Protein AF-A0A976KV63-F1 (afdb_monomer)

Sequence (165 aa):
MRCPPRSTPIASDRRTRPTRRPSTPRTRRCDTGTDRANGEGEERSASVQLDGQHRYRCCGSLKMVWKGPVSSVRHAPPRELLLATHQFPGPYCIKAFGPGDDAFRSAVESAAESVVTRARFESRVRVTSSGARSCVTLDLRIDEVDEIIAVYERLYALPQLALIL

Mean predicted aligned error: 16.87 Å

Solvent-accessible surface area (backbone atoms only — not comparable to full-atom values): 11170 Å² total; per-residue (Å²): 144,83,85,85,87,82,88,76,84,87,77,87,80,86,79,89,80,88,80,82,85,83,89,80,79,84,85,79,89,75,87,83,85,82,84,86,81,89,79,92,81,85,84,90,75,99,70,87,79,85,87,69,89,76,82,74,82,79,78,76,89,76,82,76,84,75,81,68,85,82,73,74,81,81,65,52,77,58,68,69,60,52,62,75,75,47,70,69,64,33,81,45,74,42,36,41,28,34,52,41,50,69,66,52,52,50,50,53,52,50,32,39,42,77,71,44,57,68,93,42,46,48,77,47,79,47,62,45,97,83,47,66,32,23,36,39,36,37,46,34,60,40,68,47,73,67,55,57,40,52,31,41,48,43,48,57,68,39,85,66,55,72,49,76,88

Radius of gyration: 26.88 Å; Cα contacts (8 Å, |Δi|>4): 155; chains: 1; bounding box: 52×58×90 Å

Foldseek 3Di:
DDDDDDDDDDDDDDDDDDDDDDDDDDDDDDDDDDDDDDDDDDDDDDDPDPPDPPPDPDPDDPPPPDPADPDPDQAFDDLVVCVVPDDAQDKDKKKWKFFLDVVLVVQLLVLLCVLAPPVFWDWDWDADPNSGMIIIMITGRGHDSVSVRSSSVSSSPDPRTRDMD

pLDDT: mean 76.4, std 22.82, range [37.84, 98.5]

Secondary structure (DSSP, 8-state):
------PPP------------PPPP--------------------------------------------------PPPHHHHHHH--SSEEEEEEEEEESSHHHHHHHHHHHHTTS-GGGEEEEEEE-TTSSEEEEEEEEEESSHHHHHHHHHHHHT-TT--EE-

Structure (mmCIF, N/CA/C/O backbone):
data_AF-A0A976KV63-F1
#
_entry.id   AF-A0A976KV63-F1
#
loop_
_atom_site.group_PDB
_atom_site.id
_atom_site.type_symbol
_atom_site.label_atom_id
_atom_site.label_alt_id
_atom_site.label_comp_id
_atom_site.label_asym_id
_atom_site.label_entity_id
_atom_site.label_seq_id
_atom_site.pdbx_PDB_ins_code
_atom_site.Cartn_x
_atom_site.Cartn_y
_atom_site.Cartn_z
_atom_site.occupancy
_atom_site.B_iso_or_equiv
_atom_site.auth_seq_id
_atom_site.auth_comp_id
_atom_site.auth_asym_id
_atom_site.auth_atom_id
_atom_site.pdbx_PDB_model_num
ATOM 1 N N . MET A 1 1 ? 32.322 -1.889 59.632 1.00 61.53 1 MET A N 1
ATOM 2 C CA . MET A 1 1 ? 33.030 -2.301 58.399 1.00 61.53 1 MET A CA 1
ATOM 3 C C . MET A 1 1 ? 32.018 -2.728 57.343 1.00 61.53 1 MET A C 1
ATOM 5 O O . MET A 1 1 ? 31.387 -3.756 57.538 1.00 61.53 1 MET A O 1
ATOM 9 N N . ARG A 1 2 ? 31.846 -1.939 56.273 1.00 54.88 2 ARG A N 1
ATOM 10 C CA . ARG A 1 2 ? 31.414 -2.343 54.916 1.00 54.88 2 ARG A CA 1
ATOM 11 C C . ARG A 1 2 ? 31.651 -1.134 53.999 1.00 54.88 2 ARG A C 1
ATOM 13 O O . ARG A 1 2 ? 31.176 -0.042 54.290 1.00 54.88 2 ARG A O 1
ATOM 20 N N . CYS A 1 3 ? 32.493 -1.324 52.988 1.00 55.50 3 CYS A N 1
ATOM 21 C CA . CYS A 1 3 ? 32.989 -0.288 52.081 1.00 55.50 3 CYS A CA 1
ATOM 22 C C . CYS A 1 3 ? 31.926 0.161 51.056 1.00 55.50 3 CYS A C 1
ATOM 24 O O . CYS A 1 3 ? 31.100 -0.663 50.661 1.00 55.50 3 CYS A O 1
ATOM 26 N N . PRO A 1 4 ? 31.983 1.409 50.555 1.00 74.31 4 PRO A N 1
ATOM 27 C CA . PRO A 1 4 ? 31.206 1.856 49.398 1.00 74.31 4 PRO A CA 1
ATOM 28 C C . PRO A 1 4 ? 31.962 1.603 48.072 1.00 74.31 4 PRO A C 1
ATOM 30 O O . PRO A 1 4 ? 33.191 1.697 48.057 1.00 74.31 4 PRO A O 1
ATOM 33 N N . PRO A 1 5 ? 31.277 1.375 46.935 1.00 68.12 5 PRO A N 1
ATOM 34 C CA . PRO A 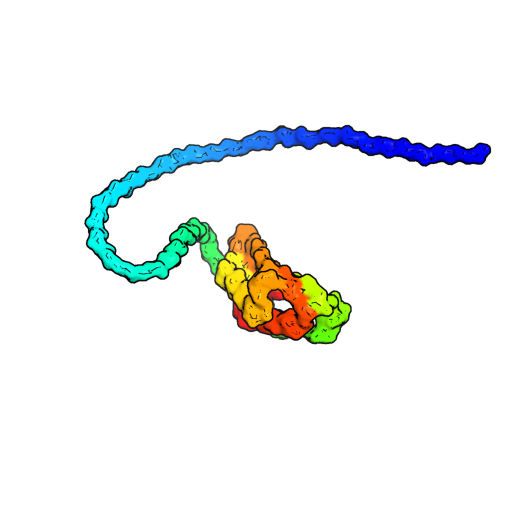1 5 ? 31.862 1.605 45.610 1.00 68.12 5 PRO A CA 1
ATOM 35 C C . PRO A 1 5 ? 31.200 2.826 44.939 1.00 68.12 5 PRO A C 1
ATOM 37 O O . PRO A 1 5 ? 29.988 2.880 44.774 1.00 68.12 5 PRO A O 1
ATOM 40 N N . ARG A 1 6 ? 31.940 3.930 44.774 1.00 57.75 6 ARG A N 1
ATOM 41 C CA . ARG A 1 6 ? 32.730 4.333 43.584 1.00 57.75 6 ARG A CA 1
ATOM 42 C C . ARG A 1 6 ? 31.874 4.770 42.388 1.00 57.75 6 ARG A C 1
ATOM 44 O O . ARG A 1 6 ? 31.634 4.011 41.458 1.00 57.75 6 ARG A O 1
ATOM 51 N N . SER A 1 7 ? 31.518 6.052 42.395 1.00 59.84 7 SER A N 1
ATOM 52 C CA . SER A 1 7 ? 31.088 6.809 41.219 1.00 59.84 7 SER A CA 1
ATOM 53 C C . SER A 1 7 ? 32.280 7.015 40.280 1.00 59.84 7 SER A C 1
ATOM 55 O O . SER A 1 7 ? 33.276 7.626 40.668 1.00 59.84 7 SER A O 1
ATOM 57 N N . THR A 1 8 ? 32.201 6.516 39.049 1.00 69.75 8 THR A N 1
ATOM 58 C CA . THR A 1 8 ? 33.147 6.864 37.979 1.00 69.75 8 THR A CA 1
ATOM 59 C C . THR A 1 8 ? 32.572 7.988 37.116 1.00 69.75 8 THR A C 1
ATOM 61 O O . THR A 1 8 ? 31.449 7.837 36.630 1.00 69.75 8 THR A O 1
ATOM 64 N N . PRO A 1 9 ? 33.312 9.080 36.858 1.00 62.66 9 PRO A N 1
ATOM 65 C CA . PRO A 1 9 ? 32.970 10.023 35.802 1.00 62.66 9 PRO A CA 1
ATOM 66 C C . PRO A 1 9 ? 33.406 9.451 34.444 1.00 62.66 9 PRO A C 1
ATOM 68 O O . PRO A 1 9 ? 34.568 9.086 34.266 1.00 62.66 9 PRO A O 1
ATOM 71 N N . ILE A 1 10 ? 32.489 9.371 33.477 1.00 67.38 10 ILE A N 1
ATOM 72 C CA . ILE A 1 10 ? 32.848 9.089 32.081 1.00 67.38 10 ILE A CA 1
ATOM 73 C C . ILE A 1 10 ? 33.263 10.412 31.444 1.00 67.38 10 ILE A C 1
ATOM 75 O O . ILE A 1 10 ? 32.451 11.310 31.231 1.00 67.38 10 ILE A O 1
ATOM 79 N N . ALA A 1 11 ? 34.566 10.521 31.208 1.00 56.97 11 ALA A N 1
ATOM 80 C CA . ALA A 1 11 ? 35.212 11.635 30.548 1.00 56.97 11 ALA A CA 1
ATOM 81 C C . ALA A 1 11 ? 34.823 11.714 29.065 1.00 56.97 11 ALA A C 1
ATOM 83 O O . ALA A 1 11 ? 34.845 10.724 28.332 1.00 56.97 11 ALA A O 1
ATOM 84 N N . SER A 1 12 ? 34.524 12.933 28.635 1.00 59.09 12 SER A N 1
ATOM 85 C CA . SER A 1 12 ? 34.520 13.378 27.248 1.00 59.09 12 SER A CA 1
ATOM 86 C C . SER A 1 12 ? 35.915 13.222 26.638 1.00 59.09 12 SER A C 1
ATOM 88 O O . SER A 1 12 ? 36.868 13.750 27.206 1.00 59.09 12 SER A O 1
ATOM 90 N N . ASP A 1 13 ? 36.047 12.625 25.448 1.00 52.16 13 ASP A N 1
ATOM 91 C CA . ASP A 1 13 ? 37.137 13.023 24.553 1.00 52.16 13 ASP A CA 1
ATOM 92 C C . ASP A 1 13 ? 36.810 12.877 23.061 1.00 52.16 13 ASP A C 1
ATOM 94 O O . ASP A 1 13 ? 36.121 11.976 22.581 1.00 52.16 13 ASP A O 1
ATOM 98 N N . ARG A 1 14 ? 37.341 13.872 22.368 1.00 55.75 14 ARG A N 1
ATOM 99 C CA . ARG A 1 14 ? 37.250 14.298 20.988 1.00 55.75 14 ARG A CA 1
ATOM 100 C C . ARG A 1 14 ? 37.780 13.238 20.034 1.00 55.75 14 ARG A C 1
ATOM 102 O O . ARG A 1 14 ? 38.804 12.606 20.280 1.00 55.75 14 ARG A O 1
ATOM 109 N N . ARG A 1 15 ? 37.180 13.185 18.846 1.00 56.47 15 ARG A N 1
ATOM 110 C CA . ARG A 1 15 ? 37.902 12.860 17.608 1.00 56.47 15 ARG A CA 1
ATOM 111 C C . ARG A 1 15 ? 37.167 13.449 16.405 1.00 56.47 15 ARG A C 1
ATOM 113 O O . ARG A 1 15 ? 36.482 12.769 15.650 1.00 56.47 15 ARG A O 1
ATOM 120 N N . THR A 1 16 ? 37.332 14.757 16.232 1.00 53.69 16 THR A N 1
ATOM 121 C CA . THR A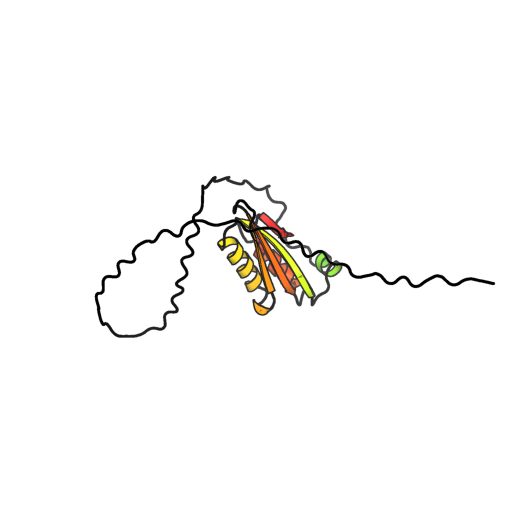 1 16 ? 37.190 15.426 14.937 1.00 53.69 16 THR A CA 1
ATOM 122 C C . THR A 1 16 ? 38.181 14.785 13.969 1.00 53.69 16 THR A C 1
ATOM 124 O O . THR A 1 16 ? 39.391 14.832 14.180 1.00 53.69 16 THR A O 1
ATOM 127 N N . ARG A 1 17 ? 37.668 14.145 12.917 1.00 57.91 17 ARG A N 1
ATOM 128 C CA . ARG A 1 17 ? 38.468 13.524 11.859 1.00 57.91 17 ARG A CA 1
ATOM 129 C C . ARG A 1 17 ? 38.429 14.438 10.628 1.00 57.91 17 ARG A C 1
ATOM 131 O O . ARG A 1 17 ? 37.367 14.552 10.020 1.00 57.91 17 ARG A O 1
ATOM 138 N N . PRO A 1 18 ? 39.533 15.101 10.243 1.00 62.12 18 PRO A N 1
ATOM 139 C CA . PRO A 1 18 ? 39.610 15.821 8.984 1.00 62.12 18 PRO A CA 1
ATOM 140 C C . PRO A 1 18 ? 40.236 14.908 7.929 1.00 62.12 18 PRO A C 1
ATOM 142 O O . PRO A 1 18 ? 41.380 14.494 8.081 1.00 62.12 18 PRO A O 1
ATOM 145 N N . THR A 1 19 ? 39.540 14.636 6.827 1.00 56.97 19 THR A N 1
ATOM 146 C CA . THR A 1 19 ? 40.198 14.098 5.625 1.00 56.97 19 THR A CA 1
ATOM 147 C C . THR A 1 19 ? 39.469 14.490 4.345 1.00 56.97 19 THR A C 1
ATOM 149 O O . THR A 1 19 ? 38.455 13.910 3.985 1.00 56.97 19 THR A O 1
ATOM 152 N N . ARG A 1 20 ? 40.088 15.475 3.684 1.00 45.84 20 ARG A N 1
ATOM 153 C CA . ARG A 1 20 ? 40.395 15.590 2.248 1.00 45.84 20 ARG A CA 1
ATOM 154 C C . ARG A 1 20 ? 39.271 15.459 1.203 1.00 45.84 20 ARG A C 1
ATOM 156 O O . ARG A 1 20 ? 38.718 14.399 0.944 1.00 45.84 20 ARG A O 1
ATOM 163 N N . ARG A 1 21 ? 39.118 16.591 0.502 1.00 54.53 21 ARG A N 1
ATOM 164 C CA . ARG A 1 21 ? 38.581 16.819 -0.851 1.00 54.53 21 ARG A CA 1
ATOM 165 C C . ARG A 1 21 ? 38.820 15.681 -1.855 1.00 54.53 21 ARG A C 1
ATOM 167 O O . ARG A 1 21 ? 39.956 15.229 -1.990 1.00 54.53 21 ARG A O 1
ATOM 174 N N . PRO A 1 22 ? 37.839 15.469 -2.743 1.00 61.44 22 PRO A N 1
ATOM 175 C CA . PRO A 1 22 ? 38.069 15.234 -4.162 1.00 61.44 22 PRO A CA 1
ATOM 176 C C . PRO A 1 22 ? 37.784 16.511 -4.969 1.00 61.44 22 PRO A C 1
ATOM 178 O O . PRO A 1 22 ? 36.716 17.112 -4.886 1.00 61.44 22 PRO A O 1
ATOM 181 N N . SER A 1 23 ? 38.774 16.925 -5.749 1.00 56.41 23 SER A N 1
ATOM 182 C CA . SER A 1 23 ? 38.676 17.897 -6.836 1.00 56.41 23 SER A CA 1
ATOM 183 C C . SER A 1 23 ? 37.759 17.382 -7.948 1.00 56.41 23 SER A C 1
ATOM 185 O O . SER A 1 23 ? 38.032 16.322 -8.513 1.00 56.41 23 SER A O 1
ATOM 187 N N . THR A 1 24 ? 36.720 18.138 -8.301 1.00 59.06 24 THR A N 1
ATOM 188 C CA . THR A 1 24 ? 35.909 17.898 -9.504 1.00 59.06 24 THR A CA 1
ATOM 189 C C . THR A 1 24 ? 36.277 18.856 -10.645 1.00 59.06 24 THR A C 1
ATOM 191 O O . THR A 1 24 ? 36.847 19.924 -10.404 1.00 59.06 24 THR A O 1
ATOM 194 N N . PRO A 1 25 ? 36.031 18.453 -11.906 1.00 55.53 25 PRO A N 1
ATOM 195 C CA . PRO A 1 25 ? 36.710 18.984 -13.081 1.00 55.53 25 PRO A CA 1
ATOM 196 C C . PRO A 1 25 ? 35.960 20.143 -13.753 1.00 55.53 25 PRO A C 1
ATOM 198 O O . PRO A 1 25 ? 34.735 20.187 -13.762 1.00 55.53 25 PRO A O 1
ATOM 201 N N . ARG A 1 26 ? 36.750 21.023 -14.386 1.00 47.50 26 ARG A N 1
ATOM 202 C CA . ARG A 1 26 ? 36.459 21.878 -15.557 1.00 47.50 26 ARG A CA 1
ATOM 203 C C . ARG A 1 26 ? 34.990 21.938 -16.017 1.00 47.50 26 ARG A C 1
ATOM 205 O O . ARG A 1 26 ? 34.520 21.082 -16.764 1.00 47.50 26 ARG A O 1
ATOM 212 N N . THR A 1 27 ? 34.337 23.056 -15.719 1.00 47.06 27 THR A N 1
ATOM 213 C CA . THR A 1 27 ? 33.148 23.539 -16.432 1.00 47.06 27 THR A CA 1
ATOM 214 C C . THR A 1 27 ? 33.513 23.888 -17.879 1.00 47.06 27 THR A C 1
ATOM 216 O O . THR A 1 27 ? 34.294 24.811 -18.122 1.00 47.06 27 THR A O 1
ATOM 219 N N . ARG A 1 28 ? 32.957 23.157 -18.853 1.00 53.31 28 ARG A N 1
ATOM 220 C CA . ARG A 1 28 ? 32.903 23.606 -20.251 1.00 53.31 28 ARG A CA 1
ATOM 221 C C . ARG A 1 28 ? 31.809 24.667 -20.371 1.00 53.31 28 ARG A C 1
ATOM 223 O O . ARG A 1 28 ? 30.665 24.404 -20.017 1.00 53.31 28 ARG A O 1
ATOM 230 N N . ARG A 1 29 ? 32.189 25.850 -20.864 1.00 46.12 29 ARG A N 1
ATOM 231 C CA . ARG A 1 29 ? 31.278 26.847 -21.439 1.00 46.12 29 ARG A CA 1
ATOM 232 C C . ARG A 1 29 ? 30.562 26.216 -22.631 1.00 46.12 29 ARG A C 1
ATOM 234 O O . ARG A 1 29 ? 31.224 25.622 -23.479 1.00 46.12 29 ARG A O 1
ATOM 241 N N . CYS A 1 30 ? 29.249 26.376 -22.689 1.00 50.97 30 CYS A N 1
ATOM 242 C CA . CYS A 1 30 ? 28.482 26.247 -23.917 1.00 50.97 30 CYS A CA 1
ATOM 243 C C . CYS A 1 30 ? 27.745 27.568 -24.105 1.00 50.97 30 CYS A C 1
ATOM 245 O O . CYS A 1 30 ? 27.064 28.036 -23.192 1.00 50.97 30 CYS A O 1
ATOM 247 N N . ASP A 1 31 ? 27.982 28.171 -25.259 1.00 45.81 31 ASP A N 1
ATOM 248 C CA . ASP A 1 31 ? 27.454 29.450 -25.695 1.00 45.81 31 ASP A CA 1
ATOM 249 C C . ASP A 1 31 ? 25.923 29.425 -25.761 1.00 45.81 31 ASP A C 1
ATOM 251 O O . ASP A 1 31 ? 25.319 28.575 -26.415 1.00 45.81 31 ASP A O 1
ATOM 255 N N . THR A 1 32 ? 25.289 30.369 -25.071 1.00 49.50 32 THR A N 1
ATOM 256 C CA . THR A 1 32 ? 23.878 30.706 -25.257 1.00 49.50 32 THR A CA 1
ATOM 257 C C . THR A 1 32 ? 23.784 31.757 -26.355 1.00 49.50 32 THR A C 1
ATOM 259 O O . THR A 1 32 ? 24.027 32.938 -26.107 1.00 49.50 32 THR A O 1
ATOM 262 N N . GLY A 1 33 ? 23.453 31.323 -27.570 1.00 50.81 33 GLY A N 1
ATOM 263 C CA . GLY A 1 33 ? 22.906 32.201 -28.598 1.00 50.81 33 GLY A CA 1
ATOM 264 C C . GLY A 1 33 ? 21.433 32.457 -28.293 1.00 50.81 33 GLY A C 1
ATOM 265 O O . GLY A 1 33 ? 20.625 31.534 -28.363 1.00 50.81 33 GLY A O 1
ATOM 266 N N . THR A 1 34 ? 21.104 33.694 -27.928 1.00 56.44 34 THR A N 1
ATOM 267 C CA . THR A 1 34 ? 19.727 34.171 -27.768 1.00 56.44 34 THR A CA 1
ATOM 268 C C . THR A 1 34 ? 19.467 35.188 -28.869 1.00 56.44 34 THR A C 1
ATOM 270 O O . THR A 1 34 ? 19.889 36.337 -28.750 1.00 56.44 34 THR A O 1
ATOM 273 N N . ASP A 1 35 ? 18.787 34.760 -29.930 1.00 53.31 35 ASP A N 1
ATOM 274 C CA . ASP A 1 35 ? 18.203 35.665 -30.916 1.00 53.31 35 ASP A CA 1
ATOM 275 C C . ASP A 1 35 ? 16.781 36.049 -30.494 1.00 53.31 35 ASP A C 1
ATOM 277 O O . ASP A 1 35 ? 15.978 35.223 -30.055 1.00 53.31 35 ASP A O 1
ATOM 281 N N . ARG A 1 36 ? 16.515 37.350 -30.594 1.00 54.06 36 ARG A N 1
ATOM 282 C CA . ARG A 1 36 ? 15.262 38.042 -30.284 1.00 54.06 36 ARG A CA 1
ATOM 283 C C . ARG A 1 36 ? 14.354 38.002 -31.513 1.00 54.06 36 ARG A C 1
ATOM 285 O O . ARG A 1 36 ? 14.794 38.409 -32.582 1.00 54.06 36 ARG A O 1
ATOM 292 N N . ALA A 1 37 ? 13.068 37.709 -31.335 1.00 55.38 37 ALA A N 1
ATOM 293 C CA . ALA A 1 37 ? 12.020 38.332 -32.144 1.00 55.38 37 ALA A CA 1
ATOM 294 C C . ALA A 1 37 ? 10.691 38.365 -31.378 1.00 55.38 37 ALA A C 1
ATOM 296 O O . ALA A 1 37 ? 10.221 37.349 -30.873 1.00 55.38 37 ALA A O 1
ATOM 297 N N . ASN A 1 38 ? 10.139 39.574 -31.287 1.00 51.66 38 ASN A N 1
ATOM 298 C CA . ASN A 1 38 ? 8.860 39.924 -30.684 1.00 51.66 38 ASN A CA 1
ATOM 299 C C . ASN A 1 38 ? 7.683 39.442 -31.544 1.00 51.66 38 ASN A C 1
ATOM 301 O O . ASN A 1 38 ? 7.742 39.513 -32.770 1.00 51.66 38 ASN A O 1
ATOM 305 N N . GLY A 1 39 ? 6.588 39.078 -30.884 1.00 50.19 39 GLY A N 1
ATOM 306 C CA . GLY A 1 39 ? 5.256 38.964 -31.469 1.00 50.19 39 GLY A CA 1
ATOM 307 C C . GLY A 1 39 ? 4.229 39.163 -30.362 1.00 50.19 39 GLY A C 1
ATOM 308 O O . GLY A 1 39 ? 4.045 38.281 -29.529 1.00 50.19 39 GLY A O 1
ATOM 309 N N . GLU A 1 40 ? 3.646 40.356 -30.312 1.00 51.50 40 GLU A N 1
ATOM 310 C CA . GLU A 1 40 ? 2.578 40.747 -29.392 1.00 51.50 40 GLU A CA 1
ATOM 311 C C . GLU A 1 40 ? 1.258 40.100 -29.839 1.00 51.50 40 GLU A C 1
ATOM 313 O O . GLU A 1 40 ? 0.933 40.091 -31.027 1.00 51.50 40 GLU A O 1
ATOM 318 N N . GLY A 1 41 ? 0.508 39.540 -28.890 1.00 46.88 41 GLY A N 1
ATOM 319 C CA . GLY A 1 41 ? -0.782 38.902 -29.136 1.00 46.88 41 GLY A CA 1
ATOM 320 C C . GLY A 1 41 ? -1.482 38.582 -27.819 1.00 46.88 41 GLY A C 1
ATOM 321 O O . GLY A 1 41 ? -0.995 37.790 -27.019 1.00 46.88 41 GLY A O 1
ATOM 322 N N . GLU A 1 42 ? -2.583 39.280 -27.600 1.00 47.16 42 GLU A N 1
ATOM 323 C CA . GLU A 1 42 ? -3.367 39.419 -26.379 1.00 47.16 42 GLU A CA 1
ATOM 324 C C . GLU A 1 42 ? -4.285 38.209 -26.089 1.00 47.16 42 GLU A C 1
ATOM 326 O O . GLU A 1 42 ? -4.611 37.429 -26.977 1.00 47.16 42 GLU A O 1
ATOM 331 N N . GLU A 1 43 ? -4.747 38.142 -24.834 1.00 44.38 43 GLU A N 1
ATOM 332 C CA . GLU A 1 43 ? -5.913 37.403 -24.309 1.00 44.38 43 GLU A CA 1
ATOM 333 C C . GLU A 1 43 ? -5.759 35.991 -23.690 1.00 44.38 43 GLU A C 1
ATOM 335 O O . GLU A 1 43 ? -5.607 34.965 -24.340 1.00 44.38 43 GLU A O 1
ATOM 340 N N . ARG A 1 44 ? -6.004 35.986 -22.365 1.00 48.34 44 ARG A N 1
ATOM 341 C CA . ARG A 1 44 ? -6.787 35.014 -21.573 1.00 48.34 44 ARG A CA 1
ATOM 342 C C . ARG A 1 44 ? -6.382 33.533 -21.625 1.00 48.34 44 ARG A C 1
ATOM 344 O O . ARG A 1 44 ? -6.868 32.769 -22.450 1.00 48.34 44 ARG A O 1
ATOM 351 N N . SER A 1 45 ? -5.710 33.086 -20.561 1.00 46.19 45 SER A N 1
ATOM 352 C CA . SER A 1 45 ? -6.196 32.036 -19.635 1.00 46.19 45 SER A CA 1
ATOM 353 C C . SER A 1 45 ? -5.073 31.585 -18.702 1.00 46.19 45 SER A C 1
ATOM 355 O O . SER A 1 45 ? -3.967 31.272 -19.139 1.00 46.19 45 SER A O 1
ATOM 357 N N . ALA A 1 46 ? -5.367 31.542 -17.402 1.00 45.09 46 ALA A N 1
ATOM 358 C CA . ALA A 1 46 ? -4.462 31.053 -16.372 1.00 45.09 46 ALA A CA 1
ATOM 359 C C . ALA A 1 46 ? -4.127 29.573 -16.619 1.00 45.09 46 ALA A C 1
ATOM 361 O O . ALA A 1 46 ? -4.924 28.682 -16.336 1.00 45.09 46 ALA A O 1
ATOM 362 N N . SER A 1 47 ? -2.932 29.341 -17.154 1.00 41.12 47 SER A N 1
ATOM 363 C CA . SER A 1 47 ? -2.344 28.028 -17.389 1.00 41.12 47 SER A CA 1
ATOM 364 C C . SER A 1 47 ? -1.130 27.924 -16.478 1.00 41.12 47 SER A C 1
ATOM 366 O O . SER A 1 47 ? -0.150 28.644 -16.656 1.00 41.12 47 SER A O 1
ATOM 368 N N . VAL A 1 48 ? -1.196 27.073 -15.458 1.00 45.53 48 VAL A N 1
ATOM 369 C CA . VAL A 1 48 ? -0.035 26.763 -14.618 1.00 45.53 48 VAL A CA 1
ATOM 370 C C . VAL A 1 48 ? 0.894 25.873 -15.445 1.00 45.53 48 VAL A C 1
ATOM 372 O O . VAL A 1 48 ? 0.672 24.672 -15.576 1.00 45.53 48 VAL A O 1
ATOM 375 N N . GLN A 1 49 ? 1.910 26.484 -16.055 1.00 40.19 49 GLN A N 1
ATOM 376 C CA . GLN A 1 49 ? 3.010 25.791 -16.721 1.00 40.19 49 GLN A CA 1
ATOM 377 C C . GLN A 1 49 ? 3.897 25.109 -15.678 1.00 40.19 49 GLN A C 1
ATOM 379 O O . GLN A 1 49 ? 4.627 25.754 -14.928 1.00 40.19 49 GLN A O 1
ATOM 384 N N . LEU A 1 50 ? 3.832 23.780 -15.637 1.00 46.91 50 LEU A N 1
ATOM 385 C CA . LEU A 1 50 ? 4.813 22.939 -14.961 1.00 46.91 50 LEU A CA 1
ATOM 386 C C . LEU A 1 50 ? 5.994 22.708 -15.914 1.00 46.91 50 LEU A C 1
ATOM 388 O O . LEU A 1 50 ? 6.098 21.669 -16.564 1.00 46.91 50 LEU A O 1
ATOM 392 N N . ASP A 1 51 ? 6.887 23.691 -16.008 1.00 43.78 51 ASP A N 1
ATOM 393 C CA . ASP A 1 51 ? 8.186 23.525 -16.659 1.00 43.78 51 ASP A CA 1
ATOM 394 C C . ASP A 1 51 ? 9.139 22.783 -15.712 1.00 43.78 51 ASP A C 1
ATOM 396 O O . ASP A 1 51 ? 9.742 23.347 -14.801 1.00 43.78 51 ASP A O 1
ATOM 400 N N . GLY A 1 52 ? 9.246 21.471 -15.915 1.00 41.06 52 GLY A N 1
ATOM 401 C CA . GLY A 1 52 ? 10.086 20.589 -15.108 1.00 41.06 52 GLY A CA 1
ATOM 402 C C . GLY A 1 52 ? 10.547 19.357 -15.875 1.00 41.06 52 GLY A C 1
ATOM 403 O O . GLY A 1 52 ? 10.451 18.243 -15.368 1.00 41.06 52 GLY A O 1
ATOM 404 N N . GLN A 1 53 ? 11.024 19.530 -17.115 1.00 43.06 53 GLN A N 1
ATOM 405 C CA . GLN A 1 53 ? 11.637 18.454 -17.903 1.00 43.06 53 GLN A CA 1
ATOM 406 C C . GLN A 1 53 ? 12.969 18.014 -17.279 1.00 43.06 53 GLN A C 1
ATOM 408 O O . GLN A 1 53 ? 14.061 18.435 -17.666 1.00 43.06 53 GLN A O 1
ATOM 413 N N . HIS A 1 54 ? 12.876 17.118 -16.304 1.00 38.66 54 HIS A N 1
ATOM 414 C CA . HIS A 1 54 ? 14.009 16.408 -15.739 1.00 38.66 54 HIS A CA 1
ATOM 415 C C . HIS A 1 54 ? 14.503 15.362 -16.749 1.00 38.66 54 HIS A C 1
ATOM 417 O O . HIS A 1 54 ? 13.958 14.269 -16.894 1.00 38.66 54 HIS A O 1
ATOM 423 N N . ARG A 1 55 ? 15.555 15.719 -17.496 1.00 41.50 55 ARG A N 1
ATOM 424 C CA . ARG A 1 55 ? 16.256 14.819 -18.422 1.00 41.50 55 ARG A CA 1
ATOM 425 C C . ARG A 1 55 ? 17.102 13.820 -17.632 1.00 41.50 55 ARG A C 1
ATOM 427 O O . ARG A 1 55 ? 18.315 13.981 -17.516 1.00 41.50 55 ARG A O 1
ATOM 434 N N . TYR A 1 56 ? 16.485 12.756 -17.131 1.00 44.06 56 TYR A N 1
ATOM 435 C CA . TYR A 1 56 ? 17.233 11.579 -16.701 1.00 44.06 56 TYR A CA 1
ATOM 436 C C . TYR A 1 56 ? 17.631 10.761 -17.930 1.00 44.06 56 TYR A C 1
ATOM 438 O O . TYR A 1 56 ? 16.804 10.160 -18.613 1.00 44.06 56 TYR A O 1
ATOM 446 N N . ARG A 1 57 ? 18.931 10.760 -18.237 1.00 39.06 57 ARG A N 1
ATOM 447 C CA . ARG A 1 57 ? 19.523 9.839 -19.209 1.00 39.06 57 ARG A CA 1
ATOM 448 C C . ARG A 1 57 ? 19.419 8.417 -18.650 1.00 39.06 57 ARG A C 1
ATOM 450 O O . ARG A 1 57 ? 20.236 8.020 -17.824 1.00 39.06 57 ARG A O 1
ATOM 457 N N . CYS A 1 58 ? 18.437 7.649 -19.115 1.00 40.94 58 CYS A N 1
ATOM 458 C CA . CYS A 1 58 ? 18.415 6.198 -18.950 1.00 40.94 58 CYS A CA 1
ATOM 459 C C . CYS A 1 58 ? 19.593 5.582 -19.718 1.00 40.94 58 CYS A C 1
ATOM 461 O O . CYS A 1 58 ? 19.548 5.432 -20.939 1.00 40.94 58 CYS A O 1
ATOM 463 N N . CYS A 1 59 ? 20.658 5.217 -19.008 1.00 40.81 59 CYS A N 1
ATOM 464 C CA . CYS A 1 59 ? 21.658 4.294 -19.531 1.00 40.81 59 CYS A CA 1
ATOM 465 C C . CYS A 1 59 ? 21.033 2.899 -19.698 1.00 40.81 59 CYS A C 1
ATOM 467 O O . CYS A 1 59 ? 20.550 2.323 -18.730 1.00 40.81 59 CYS A O 1
ATOM 469 N N . GLY A 1 60 ? 21.090 2.365 -20.921 1.00 37.84 60 GLY A N 1
ATOM 470 C CA . GLY A 1 60 ? 21.148 0.928 -21.217 1.00 37.84 60 GLY A CA 1
ATOM 471 C C . GLY A 1 60 ? 19.987 0.064 -20.719 1.00 37.84 60 GLY A C 1
ATOM 472 O O . GLY A 1 60 ? 20.114 -0.639 -19.723 1.00 37.84 60 GLY A O 1
ATOM 473 N N . SER A 1 61 ? 18.891 0.036 -21.482 1.00 45.00 61 SER A N 1
ATOM 474 C CA . SER A 1 61 ? 17.818 -0.960 -21.357 1.00 45.00 61 SER A CA 1
ATOM 475 C C . SER A 1 61 ? 18.335 -2.387 -21.588 1.00 45.00 61 SER A C 1
ATOM 477 O O . SER A 1 61 ? 18.324 -2.877 -22.715 1.00 45.00 61 SER A O 1
ATOM 479 N N . LEU A 1 62 ? 18.707 -3.097 -20.521 1.00 46.03 62 LEU A N 1
ATOM 480 C CA . LEU A 1 62 ? 18.570 -4.552 -20.504 1.00 46.03 62 LEU A CA 1
ATOM 481 C C . LEU A 1 62 ? 17.142 -4.876 -20.050 1.00 46.03 62 LEU A C 1
ATOM 483 O O . LEU A 1 62 ? 16.817 -4.832 -18.864 1.00 46.03 62 LEU A O 1
ATOM 487 N N . LYS A 1 63 ? 16.271 -5.180 -21.016 1.00 43.88 63 LYS A N 1
ATOM 488 C CA . LYS A 1 63 ? 14.912 -5.675 -20.772 1.00 43.88 63 LYS A CA 1
ATOM 489 C C . LYS A 1 63 ? 14.992 -7.103 -20.228 1.00 43.88 63 LYS A C 1
ATOM 491 O O . LYS A 1 63 ? 14.853 -8.062 -20.979 1.00 43.88 63 LYS A O 1
ATOM 496 N N . MET A 1 64 ? 15.218 -7.266 -18.927 1.00 44.78 64 MET A N 1
ATOM 497 C CA . MET A 1 64 ? 14.891 -8.535 -18.283 1.00 44.78 64 MET A CA 1
ATOM 498 C C . MET A 1 64 ? 13.372 -8.611 -18.135 1.00 44.78 64 MET A C 1
ATOM 500 O O . MET A 1 64 ? 12.787 -7.983 -17.254 1.00 44.78 64 MET A O 1
ATOM 504 N N . VAL A 1 65 ? 12.737 -9.369 -19.032 1.00 54.91 65 VAL A N 1
ATOM 505 C CA . VAL A 1 65 ? 11.336 -9.786 -18.913 1.00 54.91 65 VAL A CA 1
ATOM 506 C C . VAL A 1 65 ? 11.242 -10.687 -17.688 1.00 54.91 65 VAL A C 1
ATOM 508 O O . VAL A 1 65 ? 11.544 -11.878 -17.738 1.00 54.91 65 VAL A O 1
ATOM 511 N N . TRP A 1 66 ? 10.893 -10.097 -16.550 1.00 50.91 66 TRP A N 1
ATOM 512 C CA . TRP A 1 66 ? 10.725 -10.844 -15.316 1.00 50.91 66 TRP A CA 1
ATOM 513 C C . TRP A 1 66 ? 9.370 -11.552 -15.359 1.00 50.91 66 TRP A C 1
ATOM 515 O O . TRP A 1 66 ? 8.325 -10.928 -15.186 1.00 50.91 66 TRP A O 1
ATOM 525 N N . LYS A 1 67 ? 9.388 -12.866 -15.593 1.00 50.22 67 LYS A N 1
ATOM 526 C CA . LYS A 1 67 ? 8.271 -13.743 -15.236 1.00 50.22 67 LYS A CA 1
ATOM 527 C C . LYS A 1 67 ? 8.333 -13.921 -13.720 1.00 50.22 67 LYS A C 1
ATOM 529 O O . LYS A 1 67 ? 9.117 -14.726 -13.228 1.00 50.22 67 LYS A O 1
ATOM 534 N N . GLY A 1 68 ? 7.602 -13.082 -12.987 1.00 52.25 68 GLY A N 1
ATOM 535 C CA . GLY A 1 68 ? 7.486 -13.228 -11.537 1.00 52.25 68 GLY A CA 1
ATOM 536 C C . GLY A 1 68 ? 6.894 -14.589 -11.151 1.00 52.25 68 GLY A C 1
ATOM 537 O O . GLY A 1 68 ? 6.253 -15.227 -11.992 1.00 52.25 68 GLY A O 1
ATOM 538 N N . PRO A 1 69 ? 7.114 -15.056 -9.909 1.00 51.06 69 PRO A N 1
ATOM 539 C CA . PRO A 1 69 ? 6.492 -16.279 -9.422 1.00 51.06 69 PRO A CA 1
ATOM 540 C C . PRO A 1 69 ? 4.967 -16.185 -9.559 1.00 51.06 69 PRO A C 1
ATOM 542 O O . PRO A 1 69 ? 4.353 -15.164 -9.243 1.00 51.06 69 PRO A O 1
ATOM 545 N N . VAL A 1 70 ? 4.374 -17.258 -10.078 1.00 50.69 70 VAL A N 1
ATOM 546 C CA . VAL A 1 70 ? 2.932 -17.418 -10.261 1.00 50.69 70 VAL A CA 1
ATOM 547 C C . VAL A 1 70 ? 2.219 -17.429 -8.906 1.00 50.69 70 VAL A C 1
ATOM 549 O O . VAL A 1 70 ? 2.410 -18.330 -8.098 1.00 50.69 70 VAL A O 1
ATOM 552 N N . SER A 1 71 ? 1.422 -16.379 -8.693 1.00 51.81 71 SER A N 1
ATOM 553 C CA . SER A 1 71 ? 0.191 -16.316 -7.894 1.00 51.81 71 SER A CA 1
ATOM 554 C C . SER A 1 71 ? 0.124 -17.182 -6.628 1.00 51.81 71 SER A C 1
ATOM 556 O O . SER A 1 71 ? -0.650 -18.138 -6.563 1.00 51.81 71 SER A O 1
ATOM 558 N N . SER A 1 72 ? 0.810 -16.765 -5.562 1.00 57.19 72 SER A N 1
ATOM 559 C CA . SER A 1 72 ? 0.129 -16.780 -4.266 1.00 57.19 72 SER A CA 1
ATOM 560 C C . SER A 1 72 ? -1.032 -15.787 -4.363 1.00 57.19 72 SER A C 1
ATOM 562 O O . SER A 1 72 ? -0.896 -14.708 -4.949 1.00 57.19 72 SER A O 1
ATOM 564 N N . VAL A 1 73 ? -2.211 -16.198 -3.912 1.00 61.66 73 VAL A N 1
ATOM 565 C CA . VAL A 1 73 ? -3.439 -15.444 -4.150 1.00 61.66 73 VAL A CA 1
ATOM 566 C C . VAL A 1 73 ? -3.311 -14.044 -3.541 1.00 61.66 73 VAL A C 1
ATOM 568 O O . VAL A 1 73 ? -2.969 -13.896 -2.369 1.00 61.66 73 VAL A O 1
ATOM 571 N N . ARG A 1 74 ? -3.514 -13.013 -4.369 1.00 81.44 74 ARG A N 1
ATOM 572 C CA . ARG A 1 74 ? -3.374 -11.597 -4.005 1.00 81.44 74 ARG A CA 1
ATOM 573 C C . ARG A 1 74 ? -4.590 -11.145 -3.197 1.00 81.44 74 ARG A C 1
ATOM 575 O O . ARG A 1 74 ? -5.478 -10.490 -3.735 1.00 81.44 74 ARG A O 1
ATOM 582 N N . HIS A 1 75 ? -4.656 -11.549 -1.936 1.00 85.88 75 HIS A N 1
ATOM 583 C CA . HIS A 1 75 ? -5.752 -11.195 -1.042 1.00 85.88 75 HIS A CA 1
ATOM 584 C C . HIS A 1 75 ? -5.274 -10.343 0.121 1.00 85.88 75 HIS A C 1
ATOM 586 O O . HIS A 1 75 ? -4.175 -10.540 0.642 1.00 85.88 75 HIS A O 1
ATOM 592 N N . ALA A 1 76 ? -6.136 -9.412 0.532 1.00 91.88 76 ALA A N 1
ATOM 593 C CA . ALA A 1 76 ? -5.962 -8.685 1.775 1.00 91.88 76 ALA A CA 1
ATOM 594 C C . ALA A 1 76 ? -5.877 -9.669 2.961 1.00 91.88 76 ALA A C 1
ATOM 596 O O . ALA A 1 76 ? -6.523 -10.724 2.932 1.00 91.88 76 ALA A O 1
ATOM 597 N N . PRO A 1 77 ? -5.095 -9.346 4.006 1.00 92.81 77 PRO A N 1
ATOM 598 C CA . PRO A 1 77 ? -5.085 -10.128 5.234 1.00 92.81 77 PRO A CA 1
ATOM 599 C C . PRO A 1 77 ? -6.498 -10.241 5.835 1.00 92.81 77 PRO A C 1
ATOM 601 O O . PRO A 1 77 ? -7.265 -9.277 5.768 1.00 92.81 77 PRO A O 1
ATOM 604 N N . PRO A 1 78 ? -6.859 -11.383 6.448 1.00 95.00 78 PRO A N 1
ATOM 605 C CA . PRO A 1 78 ? -8.166 -11.536 7.071 1.00 95.00 78 PRO A CA 1
ATOM 606 C C . PRO A 1 78 ? -8.345 -10.533 8.218 1.00 95.00 78 PRO A C 1
ATOM 608 O O . PRO A 1 78 ? -7.422 -10.280 8.995 1.00 95.00 78 PRO A O 1
ATOM 611 N N . ARG A 1 79 ? -9.562 -9.994 8.351 1.00 96.94 79 ARG A N 1
ATOM 612 C CA . ARG A 1 79 ? -9.917 -8.953 9.330 1.00 96.94 79 ARG A CA 1
ATOM 613 C C . ARG A 1 79 ? -9.533 -9.313 10.765 1.00 96.94 79 ARG A C 1
ATOM 615 O O . ARG A 1 79 ? -8.991 -8.482 11.486 1.00 96.94 79 ARG A O 1
ATOM 622 N N . GLU A 1 80 ? -9.794 -10.553 11.169 1.00 96.94 80 GLU A N 1
ATOM 623 C CA . GLU A 1 80 ? -9.495 -11.050 12.517 1.00 96.94 80 GLU A CA 1
ATOM 624 C C . GLU A 1 80 ? -7.999 -10.988 12.836 1.00 96.94 80 GLU A C 1
ATOM 626 O O . GLU A 1 80 ? -7.620 -10.603 13.940 1.00 96.94 80 GLU A O 1
ATOM 631 N N . LEU A 1 81 ? -7.143 -11.291 11.855 1.00 95.69 81 LEU A N 1
ATOM 632 C CA . LEU A 1 81 ? -5.695 -11.210 12.021 1.00 95.69 81 LEU A CA 1
ATOM 633 C C . LEU A 1 81 ? -5.249 -9.759 12.225 1.00 95.69 81 LEU A C 1
ATOM 635 O O . LEU A 1 81 ? -4.450 -9.496 13.118 1.00 95.69 81 LEU A O 1
ATOM 639 N N . LEU A 1 82 ? -5.799 -8.818 11.449 1.00 96.50 82 LEU A N 1
ATOM 640 C CA . LEU A 1 82 ? -5.479 -7.393 11.582 1.00 96.50 82 LEU A CA 1
ATOM 641 C C . LEU A 1 82 ? -5.890 -6.836 12.949 1.00 96.50 82 LEU A C 1
ATOM 643 O O . LEU A 1 82 ? -5.122 -6.093 13.553 1.00 96.50 82 LEU A O 1
ATOM 647 N N . LEU A 1 83 ? -7.066 -7.219 13.453 1.00 96.44 83 LEU A N 1
ATOM 648 C CA . LEU A 1 83 ? -7.538 -6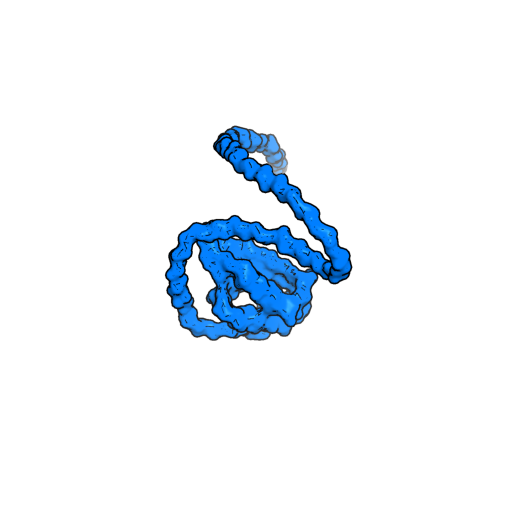.822 14.785 1.00 96.44 83 LEU A CA 1
ATOM 649 C C . LEU A 1 83 ? -6.738 -7.469 15.922 1.00 96.44 83 LEU A C 1
ATOM 651 O O . LEU A 1 83 ? -6.631 -6.891 16.999 1.00 96.44 83 LEU A O 1
ATOM 655 N N . ALA A 1 84 ? -6.175 -8.659 15.697 1.00 97.31 84 ALA A N 1
ATOM 656 C CA . ALA A 1 84 ? -5.336 -9.334 16.682 1.00 97.31 84 ALA A CA 1
ATOM 657 C C . ALA A 1 84 ? -3.924 -8.729 16.775 1.00 97.31 84 ALA A C 1
ATOM 659 O O . ALA A 1 84 ? -3.318 -8.767 17.846 1.00 97.31 84 ALA A O 1
ATOM 660 N N . THR A 1 85 ? -3.383 -8.186 15.676 1.00 96.12 85 THR A N 1
ATOM 661 C CA . THR A 1 85 ? -2.002 -7.673 15.622 1.00 96.12 85 THR A CA 1
ATOM 662 C C . THR A 1 85 ? -1.886 -6.152 15.689 1.00 96.12 85 THR A C 1
ATOM 664 O O . THR A 1 85 ? -0.808 -5.652 16.016 1.00 96.12 85 THR A O 1
ATOM 667 N N . HIS A 1 86 ? -2.955 -5.404 15.400 1.00 96.19 86 HIS A N 1
ATOM 668 C CA . HIS A 1 86 ? -2.943 -3.940 15.362 1.00 96.19 86 HIS A CA 1
ATOM 669 C C . HIS A 1 86 ? -4.072 -3.326 16.187 1.00 96.19 86 HIS A C 1
ATOM 671 O O . HIS A 1 86 ? -5.155 -3.886 16.325 1.00 96.19 86 HIS A O 1
ATOM 677 N N . GLN A 1 87 ? -3.806 -2.130 16.711 1.00 95.94 87 GLN A N 1
ATOM 678 C CA . GLN A 1 87 ? -4.809 -1.289 17.355 1.00 95.94 87 GLN A CA 1
ATO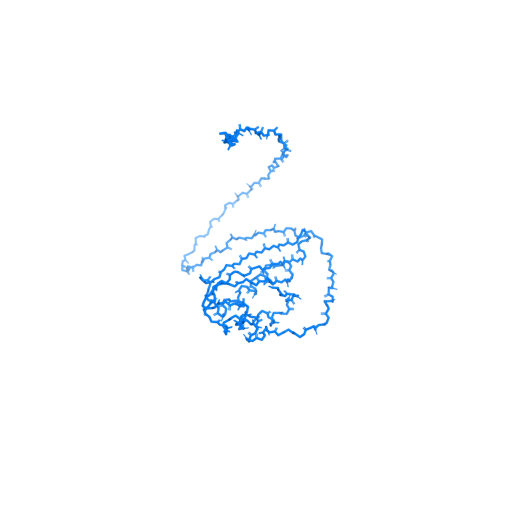M 679 C C . GLN A 1 87 ? -5.254 -0.203 16.379 1.00 95.94 87 GLN A C 1
ATOM 681 O O . GLN A 1 87 ? -4.427 0.389 15.684 1.00 95.94 87 GLN A O 1
ATOM 686 N N . PHE A 1 88 ? -6.556 0.056 16.363 1.00 95.25 88 PHE A N 1
ATOM 687 C CA . PHE A 1 88 ? -7.185 1.100 15.565 1.00 95.25 88 PHE A CA 1
ATOM 688 C C . PHE A 1 88 ? -7.973 2.022 16.512 1.00 95.25 88 PHE A C 1
ATOM 690 O O . PHE A 1 88 ? -8.643 1.500 17.410 1.00 95.25 88 PHE A O 1
ATOM 697 N N . PRO A 1 89 ? -7.883 3.357 16.371 1.00 97.00 89 PRO A N 1
ATOM 698 C CA . PRO A 1 89 ? -7.096 4.104 15.386 1.00 97.00 89 PRO A CA 1
ATOM 699 C C . PRO A 1 89 ? -5.584 4.040 15.666 1.00 97.00 89 PRO A C 1
ATOM 701 O O . PRO A 1 89 ? -5.152 4.019 16.820 1.00 97.00 89 PRO A O 1
ATOM 704 N N . GLY A 1 90 ? -4.757 4.028 14.621 1.00 96.31 90 GLY A N 1
ATOM 705 C CA . GLY A 1 90 ? -3.313 3.885 14.788 1.00 96.31 90 GLY A CA 1
ATOM 706 C C . GLY A 1 90 ? -2.482 4.029 13.510 1.00 96.31 90 GLY A C 1
ATOM 707 O O . GLY A 1 90 ? -3.016 4.102 12.399 1.00 96.31 90 GLY A O 1
ATOM 708 N N . PRO A 1 91 ? -1.147 4.105 13.654 1.00 97.19 91 PRO A N 1
ATOM 709 C CA . PRO A 1 91 ? -0.239 4.099 12.519 1.00 97.19 91 PRO A CA 1
ATOM 710 C C . PRO A 1 91 ? -0.152 2.700 11.897 1.00 97.19 91 PRO A C 1
ATOM 712 O O . PRO A 1 91 ? -0.074 1.694 12.604 1.00 97.19 91 PRO A O 1
ATOM 715 N N . TYR A 1 92 ? -0.083 2.643 10.572 1.00 97.81 92 TYR A N 1
ATOM 716 C CA . TYR A 1 92 ? 0.107 1.411 9.813 1.00 97.81 92 TYR A CA 1
ATOM 717 C C . TYR A 1 92 ? 1.143 1.630 8.708 1.00 97.81 92 TYR A C 1
ATOM 719 O O . TYR A 1 92 ? 1.148 2.674 8.061 1.00 97.81 92 TYR A O 1
ATOM 727 N N . CYS A 1 93 ? 2.028 0.660 8.482 1.00 97.75 93 CYS A N 1
ATOM 728 C CA . CYS A 1 93 ? 3.083 0.758 7.474 1.00 97.75 93 CYS A CA 1
ATOM 729 C C . CYS A 1 93 ? 2.904 -0.347 6.431 1.00 97.75 93 CYS A C 1
ATOM 731 O O . CYS A 1 93 ? 2.832 -1.514 6.802 1.00 97.75 93 CYS A O 1
ATOM 733 N N . ILE A 1 94 ? 2.853 0.019 5.148 1.00 97.88 94 ILE A N 1
ATOM 734 C CA . ILE A 1 94 ? 2.805 -0.924 4.020 1.00 97.88 94 ILE A CA 1
ATOM 735 C C . ILE A 1 94 ? 4.011 -0.687 3.124 1.00 97.88 94 ILE A C 1
ATOM 737 O O . ILE A 1 94 ? 4.331 0.454 2.789 1.00 97.88 94 ILE A O 1
ATOM 741 N N . LYS A 1 95 ? 4.658 -1.753 2.661 1.00 97.81 95 LYS A N 1
ATOM 742 C CA . LYS A 1 95 ? 5.759 -1.667 1.698 1.00 97.81 95 LYS A CA 1
ATOM 743 C C . LYS A 1 95 ? 5.387 -2.374 0.408 1.00 97.81 95 LYS A C 1
ATOM 745 O O . LYS A 1 95 ? 5.418 -3.597 0.333 1.00 97.81 95 LYS A O 1
ATOM 750 N N . ALA A 1 96 ? 5.097 -1.596 -0.627 1.00 97.62 96 ALA A N 1
ATOM 751 C CA . ALA A 1 96 ? 4.807 -2.092 -1.963 1.00 97.62 96 ALA A CA 1
ATOM 752 C C . ALA A 1 96 ? 6.080 -2.125 -2.821 1.00 97.62 96 ALA A C 1
ATOM 754 O O . ALA A 1 96 ? 6.816 -1.142 -2.920 1.00 97.62 96 ALA A O 1
ATOM 755 N N . PHE A 1 97 ? 6.338 -3.250 -3.479 1.00 97.00 97 PHE A N 1
ATOM 756 C CA . PHE A 1 97 ? 7.484 -3.443 -4.364 1.00 97.00 97 PHE A CA 1
ATOM 757 C C . PHE A 1 97 ? 7.024 -3.603 -5.807 1.00 97.00 97 PHE A C 1
ATOM 759 O O . PHE A 1 97 ? 6.080 -4.343 -6.091 1.00 97.00 97 PHE A O 1
ATOM 766 N N . GLY A 1 98 ? 7.740 -2.964 -6.725 1.00 96.38 98 GLY A N 1
ATOM 767 C CA . GLY A 1 98 ? 7.394 -2.958 -8.141 1.00 96.38 98 GLY A CA 1
ATOM 768 C C . GLY A 1 98 ? 8.528 -2.431 -9.022 1.00 96.38 98 GLY A C 1
ATOM 769 O O . GLY A 1 98 ? 9.695 -2.428 -8.603 1.00 96.38 98 GLY A O 1
ATOM 770 N N . PRO A 1 99 ? 8.214 -2.044 -10.268 1.00 96.44 99 PRO A N 1
ATOM 771 C CA . PRO A 1 99 ? 9.140 -1.367 -11.167 1.00 96.44 99 PRO A CA 1
ATOM 772 C C . PRO A 1 99 ? 9.757 -0.111 -10.543 1.00 96.44 99 PRO A C 1
ATOM 774 O O . PRO A 1 99 ? 9.180 0.526 -9.664 1.00 96.44 99 PRO A O 1
ATOM 777 N N . GLY A 1 100 ? 10.965 0.239 -10.976 1.00 94.19 100 GLY A N 1
ATOM 778 C CA . GLY A 1 100 ? 11.675 1.434 -10.512 1.00 94.19 100 GLY A CA 1
ATOM 779 C C . GLY A 1 100 ? 11.239 2.744 -11.173 1.00 94.19 100 GLY A C 1
ATOM 780 O O . GLY A 1 100 ? 12.035 3.676 -11.203 1.00 94.19 100 GLY A O 1
ATOM 781 N N . ASP A 1 101 ? 10.029 2.803 -11.730 1.00 92.50 101 ASP A N 1
ATOM 782 C CA . ASP A 1 101 ? 9.491 3.981 -12.410 1.00 92.50 101 ASP A CA 1
ATOM 783 C C . ASP A 1 101 ? 8.562 4.815 -11.508 1.00 92.50 101 ASP A C 1
ATOM 785 O O . ASP A 1 101 ? 7.983 4.331 -10.531 1.00 92.50 101 ASP A O 1
ATOM 789 N N . ASP A 1 102 ? 8.415 6.099 -11.849 1.00 95.12 102 ASP A N 1
ATOM 790 C CA . ASP A 1 102 ? 7.533 7.026 -11.127 1.00 95.12 102 ASP A CA 1
ATOM 791 C C . ASP A 1 102 ? 6.043 6.698 -11.326 1.00 95.12 102 ASP A C 1
ATOM 793 O O . A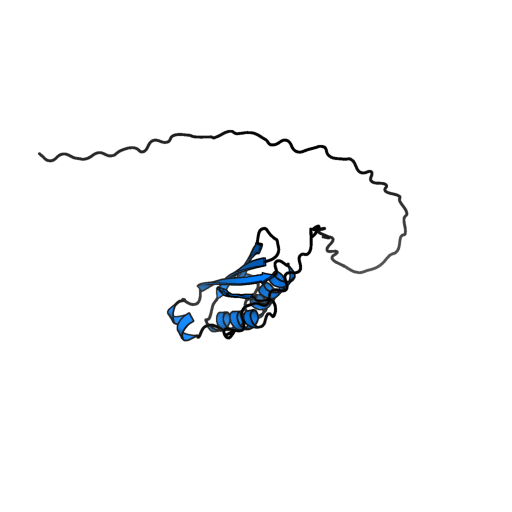SP A 1 102 ? 5.200 7.094 -10.515 1.00 95.12 102 ASP A O 1
ATOM 797 N N . ALA A 1 103 ? 5.701 5.941 -12.375 1.00 96.12 103 ALA A N 1
ATOM 798 C CA . ALA A 1 103 ? 4.335 5.501 -12.637 1.00 96.12 103 ALA A CA 1
ATOM 799 C C . ALA A 1 103 ? 3.860 4.501 -11.573 1.00 96.12 103 ALA A C 1
ATOM 801 O O . ALA A 1 103 ? 2.733 4.607 -11.090 1.00 96.12 103 ALA A O 1
ATOM 802 N N . PHE A 1 104 ? 4.721 3.573 -11.143 1.00 96.69 104 PHE A N 1
ATOM 803 C CA . PHE A 1 104 ? 4.420 2.663 -10.044 1.00 96.69 104 PHE A CA 1
ATOM 804 C C . PHE A 1 104 ? 4.200 3.417 -8.737 1.00 96.69 104 PHE A C 1
ATOM 806 O O . PHE A 1 104 ? 3.194 3.184 -8.070 1.00 96.69 104 PHE A O 1
ATOM 813 N N . ARG A 1 105 ? 5.089 4.360 -8.403 1.00 97.12 105 ARG A N 1
ATOM 814 C CA . ARG A 1 105 ? 4.917 5.224 -7.229 1.00 97.12 105 ARG A CA 1
ATOM 815 C C . ARG A 1 105 ? 3.567 5.940 -7.261 1.00 97.12 105 ARG A C 1
ATOM 817 O O . ARG A 1 105 ? 2.820 5.859 -6.291 1.00 97.12 105 ARG A O 1
ATOM 824 N N . SER A 1 106 ? 3.256 6.607 -8.370 1.00 97.81 106 SER A N 1
ATOM 825 C CA . SER A 1 106 ? 2.018 7.380 -8.522 1.00 97.81 106 SER A CA 1
ATOM 826 C C . SER A 1 106 ? 0.778 6.490 -8.411 1.00 97.81 106 SER A C 1
ATOM 828 O O . SER A 1 106 ? -0.199 6.869 -7.775 1.00 97.81 106 SER A O 1
ATOM 830 N N . ALA A 1 107 ? 0.831 5.276 -8.966 1.00 97.88 107 ALA A N 1
ATOM 831 C CA . ALA A 1 107 ? -0.256 4.309 -8.860 1.00 97.88 107 ALA A CA 1
ATOM 832 C C . ALA A 1 107 ? -0.464 3.805 -7.421 1.00 97.88 107 ALA A 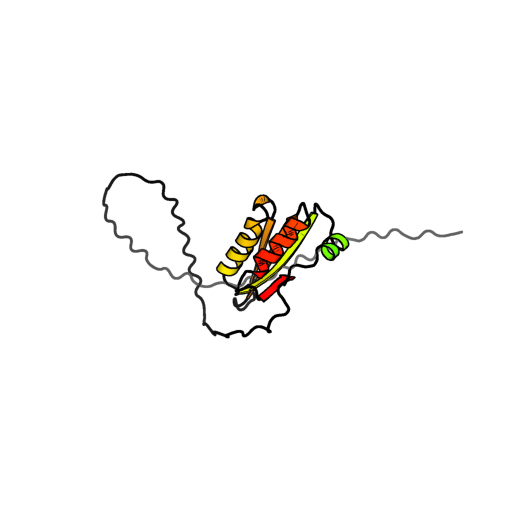C 1
ATOM 834 O O . ALA A 1 107 ? -1.603 3.665 -6.986 1.00 97.88 107 ALA A O 1
ATOM 835 N N . VAL A 1 108 ? 0.617 3.565 -6.671 1.00 98.12 108 VAL A N 1
ATOM 836 C CA . VAL A 1 108 ? 0.551 3.171 -5.253 1.00 98.12 108 VAL A CA 1
ATOM 837 C C . VAL A 1 108 ? -0.020 4.301 -4.394 1.00 98.12 108 VAL A C 1
ATOM 839 O O . VAL A 1 108 ? -0.901 4.053 -3.574 1.00 98.12 108 VAL A O 1
ATOM 842 N N . GLU A 1 109 ? 0.440 5.539 -4.598 1.00 98.19 109 GLU A N 1
ATOM 843 C CA . GLU A 1 109 ? -0.083 6.713 -3.886 1.00 98.19 109 GLU A CA 1
ATOM 844 C C . GLU A 1 109 ? -1.566 6.949 -4.207 1.00 98.19 109 GLU A C 1
ATOM 846 O O . GLU A 1 109 ? -2.359 7.122 -3.289 1.00 98.19 109 GLU A O 1
ATOM 851 N N . SER A 1 110 ? -1.961 6.862 -5.482 1.00 98.19 110 SER A N 1
ATOM 852 C CA . SER A 1 110 ? -3.358 7.017 -5.911 1.00 98.19 110 SER A CA 1
ATOM 853 C C . SER A 1 110 ? -4.272 5.908 -5.372 1.00 98.19 110 SER A C 1
ATOM 855 O O . SER A 1 110 ? -5.402 6.180 -4.966 1.00 98.19 110 SER A O 1
ATOM 857 N N . ALA A 1 111 ? -3.786 4.663 -5.310 1.00 98.06 111 ALA A N 1
ATOM 858 C CA . ALA A 1 111 ? -4.523 3.552 -4.713 1.00 98.06 111 ALA A CA 1
ATOM 859 C C . ALA A 1 111 ? -4.803 3.796 -3.222 1.00 98.06 111 ALA A C 1
ATOM 861 O O . ALA A 1 111 ? -5.938 3.610 -2.781 1.00 98.06 111 ALA A O 1
ATOM 862 N N . ALA A 1 112 ? -3.803 4.262 -2.466 1.00 98.00 112 ALA A N 1
ATOM 863 C CA . ALA A 1 112 ? -3.976 4.627 -1.062 1.00 98.00 112 ALA A CA 1
ATOM 864 C C . ALA A 1 112 ? -4.905 5.841 -0.896 1.00 98.00 112 ALA A C 1
ATOM 866 O O . ALA A 1 112 ? -5.816 5.800 -0.073 1.00 98.00 112 ALA A O 1
ATOM 867 N N . GLU A 1 113 ? -4.731 6.877 -1.722 1.00 98.00 113 GLU A N 1
ATOM 868 C CA . GLU A 1 113 ? -5.533 8.105 -1.681 1.00 98.00 113 GLU A CA 1
ATOM 869 C C . GLU A 1 113 ? -7.019 7.873 -1.977 1.00 98.00 113 GLU A C 1
ATOM 871 O O . GLU A 1 113 ? -7.874 8.581 -1.452 1.00 98.00 113 GLU A O 1
ATOM 876 N N . SER A 1 114 ? -7.346 6.835 -2.756 1.00 98.00 114 SER A N 1
ATOM 877 C CA . SER A 1 114 ? -8.737 6.449 -3.031 1.00 98.00 114 SER A CA 1
ATOM 878 C C . SER A 1 114 ? -9.511 5.942 -1.806 1.00 98.00 114 SER A C 1
ATOM 880 O O . SER A 1 114 ? -10.733 5.821 -1.872 1.00 98.00 114 SER A O 1
ATOM 882 N N . VAL A 1 115 ? -8.808 5.637 -0.711 1.00 97.88 115 VAL A N 1
ATOM 883 C CA . VAL A 1 115 ? -9.382 5.139 0.548 1.00 97.88 115 VAL A CA 1
ATOM 884 C C . VAL A 1 115 ? -9.070 6.087 1.705 1.00 97.88 115 VAL A C 1
ATOM 886 O O . VAL A 1 115 ? -9.941 6.383 2.514 1.00 97.88 115 VAL A O 1
ATOM 889 N N . VAL A 1 116 ? -7.832 6.578 1.779 1.00 97.31 116 VAL A N 1
ATOM 890 C CA . VAL A 1 116 ? -7.316 7.399 2.876 1.00 97.31 116 VAL A CA 1
ATOM 891 C C . VAL A 1 116 ? -6.834 8.735 2.321 1.00 97.31 116 VAL A C 1
ATOM 893 O O . VAL A 1 116 ? -5.905 8.775 1.522 1.00 97.31 116 VAL A O 1
ATOM 896 N N . THR A 1 117 ? -7.409 9.848 2.781 1.00 96.06 117 THR A N 1
ATOM 897 C CA . THR A 1 117 ? -7.041 11.204 2.332 1.00 96.06 117 THR A CA 1
ATOM 898 C C . THR A 1 117 ? -5.531 11.453 2.401 1.00 96.06 117 THR A C 1
ATOM 900 O O . THR A 1 117 ? -4.877 11.057 3.366 1.00 96.06 117 THR A O 1
ATOM 903 N N . ARG A 1 118 ? -4.971 12.213 1.447 1.00 95.31 118 ARG A N 1
ATOM 904 C CA . ARG A 1 118 ? -3.530 12.524 1.381 1.00 95.31 118 ARG A CA 1
ATOM 905 C C . ARG A 1 118 ? -2.916 13.062 2.677 1.00 95.31 118 ARG A C 1
ATOM 907 O O . ARG A 1 118 ? -1.760 12.776 2.963 1.00 95.31 118 ARG A O 1
ATOM 914 N N . ALA A 1 119 ? -3.682 13.798 3.483 1.00 96.69 119 ALA A N 1
ATOM 915 C CA . ALA A 1 119 ? -3.243 14.325 4.779 1.00 96.69 119 ALA A CA 1
ATOM 916 C C . ALA A 1 119 ? -2.999 13.243 5.853 1.00 96.69 119 ALA A C 1
ATOM 918 O O . ALA A 1 119 ? -2.346 13.503 6.864 1.00 96.69 119 ALA A O 1
ATOM 919 N N . ARG A 1 120 ? -3.538 12.036 5.654 1.00 97.06 120 ARG A N 1
ATOM 920 C CA . ARG A 1 120 ? -3.439 10.898 6.572 1.00 97.06 120 ARG A CA 1
ATOM 921 C C . ARG A 1 120 ? -2.341 9.909 6.189 1.00 97.06 120 ARG A C 1
ATOM 923 O O . ARG A 1 120 ? -2.202 8.898 6.875 1.00 97.06 120 ARG A O 1
ATOM 930 N N . PHE A 1 121 ? -1.552 10.174 5.148 1.00 97.56 121 PHE A N 1
ATOM 931 C CA . PHE A 1 121 ? -0.436 9.298 4.815 1.00 97.56 121 PHE A CA 1
ATOM 932 C C . PHE A 1 121 ? 0.764 10.011 4.208 1.00 97.56 121 PHE A C 1
ATOM 934 O O . PHE A 1 121 ? 0.646 11.014 3.507 1.00 97.56 121 PHE A O 1
ATOM 941 N N . GLU A 1 122 ? 1.932 9.419 4.421 1.00 97.69 122 GLU A N 1
ATOM 942 C CA . GLU A 1 122 ? 3.186 9.802 3.785 1.00 97.69 122 GLU A CA 1
ATOM 943 C C . GLU A 1 122 ? 3.717 8.645 2.938 1.00 97.69 122 GLU A C 1
ATOM 945 O O . GLU A 1 122 ? 3.479 7.473 3.226 1.00 97.69 122 GLU A O 1
ATOM 950 N N . SER A 1 123 ? 4.430 8.977 1.863 1.00 97.31 123 SER A N 1
ATOM 951 C CA . SER A 1 123 ? 5.018 7.998 0.952 1.00 97.31 123 SER A CA 1
ATOM 952 C C . SER A 1 123 ? 6.518 8.235 0.823 1.00 97.31 123 SER A C 1
ATOM 954 O O . SER A 1 123 ? 6.987 9.364 0.661 1.00 97.31 123 SER A O 1
ATOM 956 N N . ARG A 1 124 ? 7.299 7.158 0.896 1.00 97.69 124 ARG A N 1
ATOM 957 C CA . ARG A 1 124 ? 8.759 7.184 0.752 1.00 97.69 124 ARG A CA 1
ATOM 958 C C . ARG A 1 124 ? 9.182 6.150 -0.271 1.00 97.69 124 ARG A C 1
ATOM 960 O O . ARG A 1 124 ? 8.759 5.001 -0.199 1.00 97.69 124 ARG A O 1
ATOM 967 N N . VAL A 1 125 ? 10.043 6.535 -1.208 1.00 97.44 125 VAL A N 1
ATOM 968 C CA . VAL A 1 125 ? 10.500 5.635 -2.273 1.00 97.44 125 VAL A CA 1
ATOM 969 C C . VAL A 1 125 ? 11.972 5.322 -2.108 1.00 97.44 125 VAL A C 1
ATOM 971 O O . VAL A 1 125 ? 12.809 6.214 -1.982 1.00 97.44 125 VAL A O 1
ATOM 974 N N . ARG A 1 126 ? 12.296 4.031 -2.157 1.00 97.19 126 ARG A N 1
ATOM 975 C CA . ARG A 1 126 ? 13.666 3.543 -2.268 1.00 97.19 126 ARG A CA 1
ATOM 976 C C . ARG A 1 126 ? 13.828 2.786 -3.574 1.00 97.19 126 ARG A C 1
ATOM 978 O O . ARG A 1 126 ? 13.273 1.701 -3.733 1.00 97.19 126 AR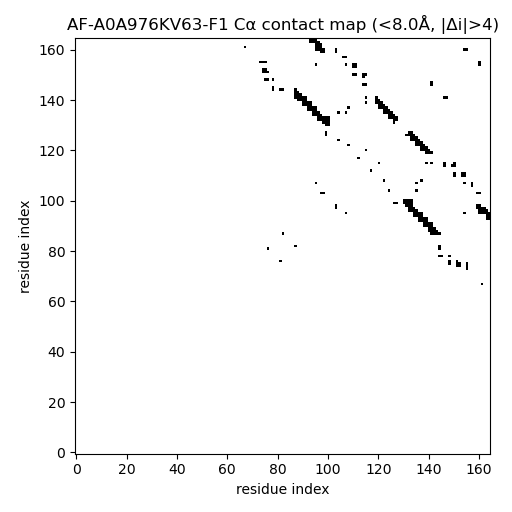G A O 1
ATOM 985 N N . VAL A 1 127 ? 14.634 3.331 -4.473 1.00 95.44 127 VAL A N 1
ATOM 986 C CA . VAL A 1 127 ? 14.995 2.680 -5.736 1.00 95.44 127 VAL A CA 1
ATOM 987 C C . VAL A 1 127 ? 16.269 1.856 -5.533 1.00 95.44 127 VAL A C 1
ATOM 989 O O . VAL A 1 127 ? 17.167 2.246 -4.785 1.00 95.44 127 VAL A O 1
ATOM 992 N N . THR A 1 128 ? 16.349 0.683 -6.157 1.00 93.19 128 THR A N 1
ATOM 993 C CA . THR A 1 128 ? 17.583 -0.116 -6.184 1.00 93.19 128 THR A CA 1
ATOM 994 C C . THR A 1 128 ? 18.689 0.604 -6.952 1.00 93.19 128 THR A C 1
ATOM 996 O O . THR A 1 128 ? 18.398 1.389 -7.848 1.00 93.19 128 THR A O 1
ATOM 999 N N . SER A 1 129 ? 19.956 0.272 -6.694 1.00 92.19 129 SER A N 1
ATOM 1000 C CA . SER A 1 129 ? 21.108 0.864 -7.399 1.00 92.19 129 SER A CA 1
ATOM 1001 C C . SER A 1 129 ? 21.045 0.733 -8.926 1.00 92.19 129 SER A C 1
ATOM 1003 O O . SER A 1 129 ? 21.552 1.596 -9.631 1.00 92.19 129 SER A O 1
ATOM 1005 N N . SER A 1 130 ? 20.398 -0.316 -9.442 1.00 92.50 130 SER A N 1
ATOM 1006 C CA . SER A 1 130 ? 20.192 -0.524 -10.879 1.00 92.50 130 SER A CA 1
ATOM 1007 C C . SER A 1 130 ? 19.057 0.307 -11.485 1.00 92.50 130 SER A C 1
ATOM 1009 O O . SER A 1 130 ? 18.880 0.280 -12.698 1.00 92.50 130 SER A O 1
ATOM 1011 N N . GLY A 1 131 ? 18.232 0.975 -10.674 1.00 92.25 131 GLY A N 1
ATOM 1012 C CA . GLY A 1 131 ? 17.018 1.652 -11.143 1.00 92.25 131 GLY A CA 1
ATOM 1013 C C . GLY A 1 131 ? 15.873 0.715 -11.550 1.00 92.25 131 GLY A C 1
ATOM 1014 O O . GLY A 1 131 ? 14.787 1.183 -11.851 1.00 92.25 131 GLY A O 1
ATOM 1015 N N . ALA A 1 132 ? 16.075 -0.607 -11.553 1.00 91.94 132 ALA A N 1
ATOM 1016 C CA . ALA A 1 132 ? 15.086 -1.546 -12.087 1.00 91.94 132 ALA A CA 1
ATOM 1017 C C . ALA A 1 132 ? 13.877 -1.763 -11.163 1.00 91.94 132 ALA A C 1
ATOM 1019 O O . ALA A 1 132 ? 12.809 -2.166 -11.624 1.00 91.94 132 ALA A O 1
ATOM 1020 N N . ARG A 1 133 ? 14.043 -1.546 -9.853 1.00 93.94 133 ARG A N 1
ATOM 1021 C CA . ARG A 1 133 ? 13.024 -1.811 -8.834 1.00 93.94 133 ARG A CA 1
ATOM 1022 C C . ARG A 1 133 ? 12.900 -0.647 -7.874 1.00 93.94 133 ARG A C 1
ATOM 1024 O O . ARG A 1 133 ? 13.900 -0.020 -7.521 1.00 93.94 133 ARG A O 1
ATOM 1031 N N . SER A 1 134 ? 11.689 -0.439 -7.381 1.00 96.75 134 SER A N 1
ATOM 1032 C CA . SER A 1 134 ? 11.438 0.457 -6.263 1.00 96.75 134 SER A CA 1
ATOM 1033 C C . SER A 1 134 ? 10.628 -0.231 -5.168 1.00 96.75 134 SER A C 1
ATOM 1035 O O . SER A 1 134 ? 9.876 -1.179 -5.403 1.00 96.75 134 SER A O 1
ATOM 1037 N N . CYS A 1 135 ? 10.856 0.236 -3.947 1.00 97.88 135 CYS A N 1
ATOM 1038 C CA . CYS A 1 135 ? 10.055 -0.036 -2.768 1.00 97.88 135 CYS A CA 1
ATOM 1039 C C . CYS A 1 135 ? 9.387 1.278 -2.379 1.00 97.88 135 CYS A C 1
ATOM 1041 O O . CYS A 1 135 ? 10.086 2.235 -2.039 1.00 97.88 135 CYS A O 1
ATOM 1043 N N . VAL A 1 136 ? 8.062 1.312 -2.427 1.00 98.25 136 VAL A N 1
ATOM 1044 C CA . VAL A 1 136 ? 7.241 2.417 -1.944 1.00 98.25 136 VAL A CA 1
ATOM 1045 C C . VAL A 1 136 ? 6.757 2.039 -0.551 1.00 98.25 136 VAL A C 1
ATOM 1047 O O . VAL A 1 136 ? 6.018 1.074 -0.385 1.00 98.25 136 VAL A O 1
ATOM 1050 N N . THR A 1 137 ? 7.217 2.770 0.454 1.00 98.50 137 THR A N 1
ATOM 1051 C CA . THR A 1 137 ? 6.733 2.665 1.828 1.00 98.50 137 THR A CA 1
ATOM 1052 C C . THR A 1 137 ? 5.614 3.679 2.019 1.00 98.50 137 THR A C 1
ATOM 1054 O O . THR A 1 137 ? 5.834 4.868 1.786 1.00 98.50 137 THR A O 1
ATOM 1057 N N . LEU A 1 138 ? 4.443 3.210 2.434 1.00 98.44 138 LEU A N 1
ATOM 1058 C CA . LEU A 1 138 ? 3.299 4.015 2.839 1.00 98.44 138 LEU A CA 1
ATOM 1059 C C . LEU A 1 138 ? 3.201 3.992 4.361 1.00 98.44 138 LEU A C 1
ATOM 1061 O O . LEU A 1 138 ? 3.025 2.929 4.951 1.00 98.44 138 LEU A O 1
ATOM 1065 N N . ASP A 1 139 ? 3.303 5.161 4.977 1.00 98.25 139 ASP A N 1
ATOM 1066 C CA . ASP A 1 139 ? 3.071 5.359 6.403 1.00 98.25 139 ASP A CA 1
ATOM 1067 C C . ASP A 1 139 ? 1.688 6.003 6.562 1.00 98.25 139 ASP A C 1
ATOM 1069 O O . ASP A 1 139 ? 1.505 7.185 6.272 1.00 98.25 139 ASP A O 1
ATOM 1073 N N . LEU A 1 140 ? 0.699 5.200 6.949 1.00 98.12 140 LEU A N 1
ATOM 1074 C CA . LEU A 1 140 ? -0.724 5.537 6.987 1.00 98.12 140 LEU A CA 1
ATOM 1075 C C . LEU A 1 140 ? -1.173 5.800 8.431 1.00 98.12 140 LEU A C 1
ATOM 1077 O O . LEU A 1 140 ? -0.719 5.140 9.365 1.00 98.12 140 LEU A O 1
ATOM 1081 N N . ARG A 1 141 ? -2.127 6.712 8.615 1.00 98.06 141 ARG A N 1
ATOM 1082 C CA . ARG A 1 141 ? -2.965 6.808 9.818 1.00 98.06 141 ARG A CA 1
ATOM 1083 C C . ARG A 1 141 ? -4.320 6.200 9.493 1.00 98.06 141 ARG A C 1
ATOM 1085 O O . ARG A 1 141 ? -5.016 6.718 8.617 1.00 98.06 141 ARG A O 1
ATOM 1092 N N . ILE A 1 142 ? -4.646 5.094 10.151 1.00 97.94 142 ILE A N 1
ATOM 1093 C CA . ILE A 1 142 ? -5.852 4.303 9.908 1.00 97.94 142 ILE A CA 1
ATOM 1094 C C . ILE A 1 142 ? -6.767 4.428 11.117 1.00 97.94 142 ILE A C 1
ATOM 1096 O O . ILE A 1 142 ? -6.318 4.206 12.241 1.00 97.94 142 ILE A O 1
ATOM 1100 N N . ASP A 1 143 ? -8.028 4.769 10.879 1.00 97.81 143 ASP A N 1
ATOM 1101 C CA . ASP A 1 143 ? -9.026 4.921 11.932 1.00 97.81 143 ASP A CA 1
ATOM 1102 C C . ASP A 1 143 ? -9.747 3.594 12.197 1.00 97.81 143 ASP A C 1
ATOM 1104 O O . ASP A 1 143 ? -9.993 3.245 13.352 1.00 97.81 143 ASP A O 1
ATOM 1108 N N . GLU 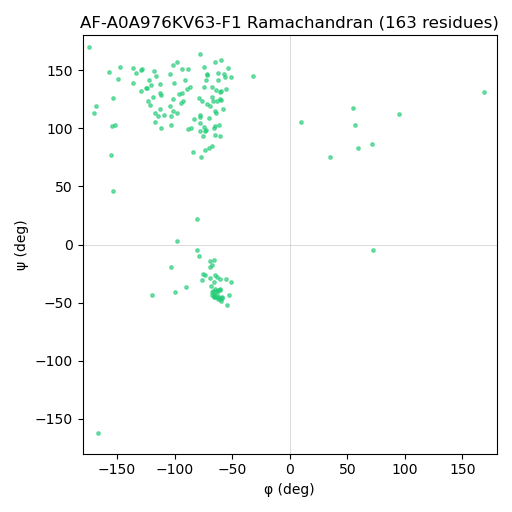A 1 144 ? -9.999 2.810 11.142 1.00 97.56 144 GLU A N 1
ATOM 1109 C CA . GLU A 1 144 ? -10.734 1.545 11.212 1.00 97.56 144 GLU A CA 1
ATOM 1110 C C . GLU A 1 144 ? -10.079 0.428 10.387 1.00 97.56 144 GLU A C 1
ATOM 1112 O O . GLU A 1 144 ? -9.437 0.660 9.362 1.00 97.56 144 GLU A O 1
ATOM 1117 N N . VAL A 1 145 ? -10.285 -0.825 10.805 1.00 97.81 145 VAL A N 1
ATOM 1118 C CA . VAL A 1 145 ? -9.717 -2.002 10.121 1.00 97.81 145 VAL A CA 1
ATOM 1119 C C . VAL A 1 145 ? -10.185 -2.136 8.665 1.00 97.81 145 VAL A C 1
ATOM 1121 O O . VAL A 1 145 ? -9.450 -2.637 7.816 1.00 97.81 145 VAL A O 1
ATOM 1124 N N . ASP A 1 146 ? -11.388 -1.666 8.346 1.00 97.69 146 ASP A N 1
ATOM 1125 C CA . ASP A 1 146 ? -11.946 -1.814 7.004 1.00 97.69 146 ASP A CA 1
ATOM 1126 C C . ASP A 1 146 ? -11.258 -0.866 5.997 1.00 97.69 146 ASP A C 1
ATOM 1128 O O . ASP A 1 146 ? -11.105 -1.215 4.824 1.00 97.69 146 ASP A O 1
ATOM 1132 N N . GLU A 1 147 ? -10.711 0.270 6.454 1.00 97.56 147 GLU A N 1
ATOM 1133 C CA . GLU A 1 147 ? -9.899 1.159 5.612 1.00 97.56 147 GLU A CA 1
ATOM 1134 C C . GLU A 1 147 ? -8.607 0.468 5.156 1.00 97.56 147 GLU A C 1
ATOM 1136 O O . GLU A 1 147 ? -8.249 0.521 3.979 1.00 97.56 147 GLU A O 1
ATOM 1141 N N . ILE A 1 148 ? -7.897 -0.216 6.061 1.00 97.75 148 ILE A N 1
ATOM 1142 C CA . ILE A 1 148 ? -6.646 -0.892 5.695 1.00 97.75 148 ILE A CA 1
ATOM 1143 C C . ILE A 1 148 ? -6.904 -2.086 4.765 1.00 97.75 148 ILE A C 1
ATOM 1145 O O . ILE A 1 148 ? -6.134 -2.298 3.827 1.00 97.75 148 ILE A O 1
ATOM 1149 N N . ILE A 1 149 ? -8.007 -2.819 4.957 1.00 97.69 149 ILE A N 1
ATOM 1150 C CA . ILE A 1 149 ? -8.432 -3.890 4.039 1.00 97.69 149 ILE A CA 1
ATOM 1151 C C . ILE A 1 149 ? -8.668 -3.316 2.638 1.00 97.69 149 ILE A C 1
ATOM 1153 O O . ILE A 1 149 ? -8.095 -3.820 1.671 1.00 97.69 149 ILE A O 1
ATOM 1157 N N . ALA A 1 150 ? -9.418 -2.216 2.532 1.00 97.81 150 ALA A N 1
ATOM 1158 C CA . ALA A 1 150 ? -9.662 -1.553 1.257 1.00 97.81 150 ALA A CA 1
ATOM 1159 C C . ALA A 1 150 ? -8.358 -1.059 0.599 1.00 97.81 150 ALA A C 1
ATOM 1161 O O . ALA A 1 150 ? -8.188 -1.210 -0.612 1.00 97.81 150 ALA A O 1
ATOM 1162 N N . VAL A 1 151 ? -7.393 -0.533 1.366 1.00 97.94 151 VAL A N 1
ATOM 1163 C CA . VAL A 1 151 ? -6.067 -0.168 0.829 1.00 97.94 151 VAL A CA 1
ATOM 1164 C C . VAL A 1 151 ? -5.350 -1.393 0.250 1.00 97.94 151 VAL A C 1
ATOM 1166 O O . VAL A 1 151 ? -4.851 -1.323 -0.875 1.00 97.94 151 VAL A O 1
ATOM 1169 N N . TYR A 1 152 ? -5.324 -2.528 0.959 1.00 97.69 152 TYR A N 1
ATOM 1170 C CA . TYR A 1 152 ? -4.727 -3.764 0.438 1.00 97.69 152 TYR A CA 1
ATOM 1171 C C . TYR A 1 152 ? -5.392 -4.218 -0.864 1.00 97.69 152 TYR A C 1
ATOM 1173 O O . TYR A 1 152 ? -4.688 -4.539 -1.821 1.00 97.69 152 TYR A O 1
ATOM 1181 N N . GLU A 1 153 ? -6.724 -4.209 -0.939 1.00 96.69 153 GLU A N 1
ATOM 1182 C CA . GLU A 1 153 ? -7.464 -4.579 -2.152 1.00 96.69 153 GLU A CA 1
ATOM 1183 C C . GLU A 1 153 ? -7.087 -3.694 -3.348 1.00 96.69 153 GLU A C 1
ATOM 1185 O O . GLU A 1 153 ? -6.790 -4.201 -4.435 1.00 96.69 153 GLU A O 1
ATOM 1190 N N . ARG A 1 154 ? -7.018 -2.372 -3.142 1.00 97.12 154 ARG A N 1
ATOM 1191 C CA . ARG A 1 154 ? -6.616 -1.412 -4.183 1.00 97.12 154 ARG A CA 1
ATOM 1192 C C . ARG A 1 154 ? -5.174 -1.619 -4.630 1.00 97.12 154 ARG A C 1
ATOM 1194 O O . ARG A 1 154 ? -4.896 -1.550 -5.826 1.00 97.12 154 ARG A O 1
ATOM 1201 N N . LEU A 1 155 ? -4.262 -1.908 -3.701 1.00 97.12 155 LEU A N 1
ATOM 1202 C CA . LEU A 1 155 ? -2.868 -2.196 -4.035 1.00 97.12 155 LEU A CA 1
ATOM 1203 C C . LEU A 1 155 ? -2.734 -3.513 -4.806 1.00 97.12 155 LEU A C 1
ATOM 1205 O O . LEU A 1 155 ? -2.024 -3.558 -5.810 1.00 97.12 155 LEU A O 1
ATOM 1209 N N . TYR A 1 156 ? -3.430 -4.573 -4.392 1.00 96.12 156 TYR A N 1
ATOM 1210 C CA . TYR A 1 156 ? -3.390 -5.869 -5.074 1.00 96.12 156 TYR A CA 1
ATOM 1211 C C . TYR A 1 156 ? -3.964 -5.832 -6.494 1.00 96.12 156 TYR A C 1
ATOM 1213 O O . TYR A 1 156 ? -3.524 -6.619 -7.342 1.00 96.12 156 TYR A O 1
ATOM 1221 N N . ALA A 1 157 ? -4.872 -4.890 -6.768 1.00 95.44 157 ALA A N 1
ATOM 1222 C CA . ALA A 1 157 ? -5.396 -4.617 -8.102 1.00 95.44 157 ALA A CA 1
ATOM 1223 C C . ALA A 1 157 ? -4.362 -3.982 -9.055 1.00 95.44 157 ALA A C 1
ATOM 1225 O O . ALA A 1 157 ? -4.576 -3.982 -10.268 1.00 95.44 157 ALA A O 1
ATOM 1226 N N . LEU A 1 158 ? -3.228 -3.472 -8.554 1.00 95.44 158 LEU A N 1
ATOM 1227 C CA . LEU A 1 158 ? -2.185 -2.896 -9.402 1.00 95.44 158 LEU A CA 1
ATOM 1228 C C . LEU A 1 158 ? -1.451 -4.001 -10.191 1.00 95.44 158 LEU A C 1
ATOM 1230 O O . LEU A 1 158 ? -0.826 -4.889 -9.594 1.00 95.44 158 LEU A O 1
ATOM 1234 N N . PRO A 1 159 ? -1.446 -3.957 -11.538 1.00 93.50 159 PRO A N 1
ATOM 1235 C CA . PRO A 1 159 ? -0.823 -5.005 -12.348 1.00 93.50 159 PRO A CA 1
ATOM 1236 C C . PRO A 1 159 ? 0.698 -5.064 -12.161 1.00 93.50 159 PRO A C 1
ATOM 1238 O O . PRO A 1 159 ? 1.289 -6.142 -12.189 1.00 93.50 159 PRO A O 1
ATOM 1241 N N . GLN A 1 160 ? 1.331 -3.918 -11.912 1.00 93.94 160 GLN A N 1
ATOM 1242 C CA . GLN A 1 160 ? 2.774 -3.797 -11.721 1.00 93.94 160 GLN A CA 1
ATOM 1243 C C . GLN A 1 160 ? 3.260 -4.169 -10.308 1.00 93.94 160 GLN A C 1
ATOM 1245 O O . GLN A 1 160 ? 4.467 -4.195 -10.062 1.00 93.94 160 GLN A O 1
ATOM 1250 N N . LEU A 1 161 ? 2.350 -4.464 -9.375 1.00 95.25 161 LEU A N 1
ATOM 1251 C CA . LEU A 1 161 ? 2.717 -4.879 -8.027 1.00 95.25 161 LEU A CA 1
ATOM 1252 C C . LEU A 1 161 ? 3.393 -6.257 -8.051 1.00 95.25 161 LEU A C 1
ATOM 1254 O O . LEU A 1 161 ? 2.841 -7.229 -8.573 1.00 95.25 161 LEU A O 1
ATOM 1258 N N . ALA A 1 162 ? 4.579 -6.340 -7.449 1.00 93.62 162 ALA A N 1
ATOM 1259 C CA . ALA A 1 162 ? 5.334 -7.580 -7.311 1.00 93.62 162 ALA A CA 1
ATOM 1260 C C . ALA A 1 162 ? 5.181 -8.212 -5.919 1.00 93.62 162 ALA A C 1
ATOM 1262 O O . ALA A 1 162 ? 5.074 -9.431 -5.819 1.00 93.62 162 ALA A O 1
ATOM 1263 N N . LEU A 1 163 ? 5.199 -7.399 -4.859 1.00 93.62 163 LEU A N 1
ATOM 1264 C CA . LEU A 1 163 ? 5.144 -7.854 -3.466 1.00 93.62 163 LEU A CA 1
ATOM 1265 C C . LEU A 1 163 ? 4.615 -6.736 -2.559 1.00 93.62 163 LEU A C 1
ATOM 1267 O O . LEU A 1 163 ? 4.892 -5.565 -2.819 1.00 93.62 163 LEU A O 1
ATOM 1271 N N . ILE A 1 164 ? 3.913 -7.106 -1.486 1.00 94.75 164 ILE A N 1
ATOM 1272 C CA . ILE A 1 164 ? 3.585 -6.227 -0.356 1.00 94.75 164 ILE A CA 1
ATOM 1273 C C . ILE A 1 164 ? 4.130 -6.857 0.932 1.00 94.75 164 ILE A C 1
ATOM 1275 O O . ILE A 1 164 ? 4.084 -8.082 1.059 1.00 94.75 164 ILE A O 1
ATOM 1279 N N . LEU A 1 165 ? 4.653 -6.028 1.841 1.00 91.81 165 LEU A N 1
ATOM 1280 C CA . LEU A 1 165 ? 5.074 -6.381 3.202 1.00 91.81 165 LEU A CA 1
ATOM 1281 C C . LEU A 1 165 ? 4.484 -5.420 4.232 1.00 91.81 165 LEU A C 1
ATOM 1283 O O . LEU A 1 165 ? 4.317 -4.231 3.866 1.00 91.81 165 LEU A O 1
#

Nearest PDB structures (foldseek):
  6u9d-assembly2_S-2  TM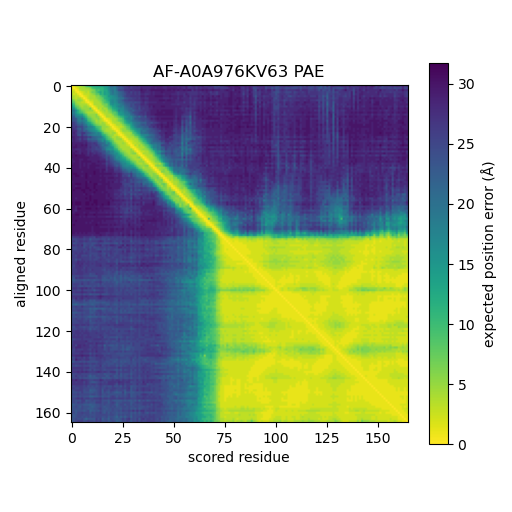=6.163E-01  e=1.430E-02  Saccharomyces cerevisiae
  3lgh-assembly1_A  TM=6.722E-01  e=1.862E-01  Helicobacter pylori 26695
  6mrj-assembly1_B  TM=7.389E-01  e=7.596E-01  Helicobacter pylori 26695
  4rbv-assembly2_C  TM=5.781E-01  e=3.432E-01  Salmonella enterica subsp. enterica serovar Typhimurium str. LT2
  4rbv-assembly1_B-3  TM=5.870E-01  e=5.264E-01  Salmonella enterica subsp. enterica serovar Typhimurium str. LT2